Protein AF-A0A0S3TF43-F1 (afdb_monomer_lite)

Sequence (89 aa):
MDDGSPCLLYILEEDEMVLVARGTEFRSATVCHGMQLLEDEVKVSVDEMIMPDASVPLSTEEIFTVEQAYKSFITWPKFLVKPVSDPSV

pLDDT: mean 91.49, std 11.54, range [42.06, 98.06]

Secondary structure (DSSP, 8-state):
---EEEEEEEEEETTEEEEEEEEEEETT--EETTEEPPTTEEEEEEEEES-TTSBPSS--SS--BHHHHBTSEEEEEGGGEEE------

Structure (mmCIF, N/CA/C/O backbone):
data_AF-A0A0S3TF43-F1
#
_entry.id   AF-A0A0S3TF43-F1
#
loop_
_atom_site.group_PDB
_atom_site.id
_atom_site.type_symbol
_atom_site.label_atom_id
_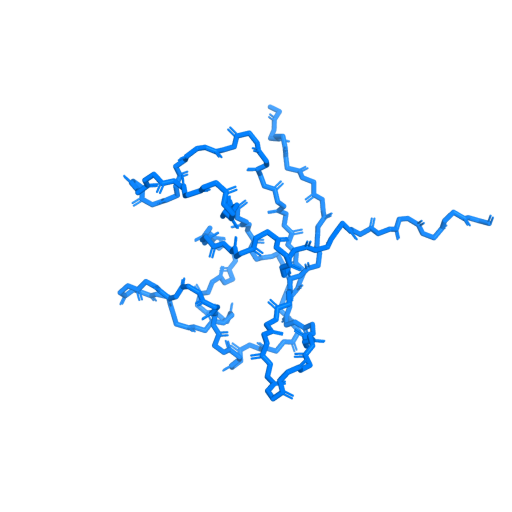atom_site.label_alt_id
_atom_site.label_comp_id
_atom_site.label_asym_id
_atom_site.label_entity_id
_atom_site.label_seq_id
_atom_site.pdbx_PDB_ins_code
_atom_site.Cartn_x
_atom_site.Cartn_y
_atom_site.Cartn_z
_atom_site.occupancy
_atom_site.B_iso_or_equiv
_atom_site.auth_seq_id
_atom_site.auth_comp_id
_atom_site.auth_asym_id
_atom_site.auth_atom_id
_atom_site.pdbx_PDB_model_num
ATOM 1 N N . MET A 1 1 ? 9.413 1.385 -19.216 1.00 49.62 1 MET A N 1
ATOM 2 C CA . MET A 1 1 ? 9.230 0.088 -18.547 1.00 49.62 1 MET A CA 1
ATOM 3 C C . MET A 1 1 ? 9.089 0.442 -17.092 1.00 49.62 1 MET A C 1
ATOM 5 O O . MET A 1 1 ? 10.084 0.794 -16.477 1.00 49.62 1 MET A O 1
ATOM 9 N N . ASP A 1 2 ? 7.856 0.550 -16.614 1.00 57.50 2 ASP A N 1
ATOM 10 C CA . ASP A 1 2 ? 7.617 0.733 -15.189 1.00 57.50 2 ASP A CA 1
ATOM 11 C C . ASP A 1 2 ? 8.063 -0.556 -14.497 1.00 57.50 2 ASP A C 1
ATOM 13 O O . ASP A 1 2 ? 7.524 -1.622 -14.779 1.00 57.50 2 ASP A O 1
ATOM 17 N N . ASP A 1 3 ? 9.094 -0.464 -13.657 1.00 79.50 3 ASP A N 1
ATOM 18 C CA . ASP A 1 3 ? 9.693 -1.574 -12.890 1.00 79.50 3 ASP A CA 1
ATOM 19 C C . ASP A 1 3 ? 8.795 -1.996 -11.705 1.00 79.50 3 ASP A C 1
ATOM 21 O O . ASP A 1 3 ? 9.249 -2.353 -10.620 1.00 79.50 3 ASP A O 1
ATOM 25 N N . GLY A 1 4 ? 7.483 -1.851 -11.887 1.00 90.00 4 GLY A N 1
ATOM 26 C CA . GLY A 1 4 ? 6.472 -2.105 -10.882 1.00 90.00 4 GLY A CA 1
ATOM 27 C C . GLY A 1 4 ? 6.115 -3.586 -10.825 1.00 90.00 4 GLY A C 1
ATOM 28 O O . GLY A 1 4 ? 5.859 -4.200 -11.860 1.00 90.00 4 GLY A O 1
ATOM 29 N N . SER A 1 5 ? 6.073 -4.162 -9.625 1.00 93.81 5 SER A N 1
ATOM 30 C CA . SER A 1 5 ? 5.612 -5.541 -9.409 1.00 93.81 5 SER A CA 1
ATOM 31 C C . SER A 1 5 ? 4.282 -5.556 -8.653 1.00 93.81 5 SER A C 1
ATOM 33 O O . SER A 1 5 ? 4.154 -4.814 -7.680 1.00 93.81 5 SER A O 1
ATOM 35 N N . PRO A 1 6 ? 3.296 -6.386 -9.040 1.00 95.81 6 PRO A N 1
ATOM 36 C CA . 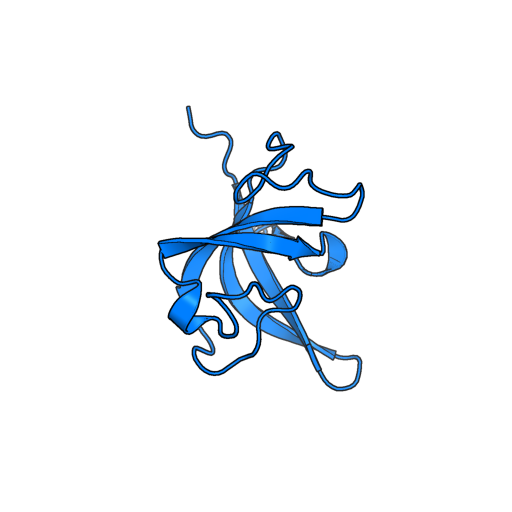PRO A 1 6 ? 2.055 -6.515 -8.285 1.00 95.81 6 PRO A CA 1
ATOM 37 C C . PRO A 1 6 ? 2.310 -6.943 -6.837 1.00 95.81 6 PRO A C 1
ATOM 39 O O . PRO A 1 6 ? 3.051 -7.894 -6.567 1.00 95.81 6 PRO A O 1
ATOM 42 N N . CYS A 1 7 ? 1.652 -6.270 -5.901 1.00 96.62 7 CYS A N 1
ATOM 43 C CA . CYS A 1 7 ? 1.788 -6.519 -4.476 1.00 96.62 7 CYS A CA 1
ATOM 44 C C . CYS A 1 7 ? 0.454 -6.419 -3.728 1.00 96.62 7 CYS A C 1
ATOM 46 O O . CYS A 1 7 ? -0.538 -5.850 -4.187 1.00 96.62 7 CYS A O 1
ATOM 48 N N . LEU A 1 8 ? 0.459 -6.972 -2.524 1.00 97.81 8 LEU A N 1
ATOM 49 C CA . LEU A 1 8 ? -0.581 -6.869 -1.517 1.00 97.81 8 LEU A CA 1
ATOM 50 C C . LEU A 1 8 ? -0.114 -5.893 -0.433 1.00 97.81 8 LEU A C 1
ATOM 52 O O . LEU A 1 8 ? 1.023 -5.992 0.039 1.00 97.81 8 LEU A O 1
ATOM 56 N N . LEU A 1 9 ? -0.987 -4.962 -0.053 1.00 98.06 9 LEU A N 1
ATOM 57 C CA . LEU A 1 9 ? -0.705 -3.895 0.904 1.00 98.06 9 LEU A CA 1
ATOM 58 C C . LEU A 1 9 ? -1.440 -4.163 2.215 1.00 98.06 9 LEU A C 1
ATOM 60 O O . LEU A 1 9 ? -2.670 -4.260 2.240 1.00 98.06 9 LEU A O 1
ATOM 64 N N . TYR A 1 10 ? -0.678 -4.269 3.299 1.00 98.06 10 TYR A N 1
ATOM 65 C CA . TYR A 1 10 ? -1.186 -4.559 4.635 1.00 98.06 10 TYR A CA 1
ATOM 66 C C . TYR A 1 10 ? -1.030 -3.365 5.577 1.00 98.06 10 TYR A C 1
ATOM 68 O O . TYR A 1 10 ? -0.165 -2.516 5.377 1.00 98.06 10 TYR A O 1
ATOM 76 N N . ILE A 1 11 ? -1.814 -3.340 6.648 1.00 97.31 11 ILE A N 1
ATOM 77 C CA . ILE A 1 11 ? -1.580 -2.495 7.828 1.00 97.31 11 ILE A CA 1
ATOM 78 C C . ILE A 1 11 ? -1.389 -3.374 9.062 1.00 97.31 11 ILE A C 1
ATOM 80 O O . ILE A 1 11 ? -1.703 -4.563 9.019 1.00 97.31 11 ILE A O 1
ATOM 84 N N . LEU A 1 12 ? -0.861 -2.796 10.142 1.00 95.25 12 LEU A N 1
ATOM 85 C CA . LEU A 1 12 ? -0.883 -3.425 11.461 1.00 95.25 12 LEU A CA 1
ATOM 86 C C . LEU A 1 12 ? -2.075 -2.891 12.253 1.00 95.25 12 LEU A C 1
ATOM 88 O O . LEU A 1 12 ? -2.113 -1.699 12.555 1.00 95.25 12 LEU A O 1
ATOM 92 N N . GLU A 1 13 ? -2.990 -3.776 12.631 1.00 91.19 13 GLU A N 1
ATOM 93 C CA . GLU A 1 13 ? -4.028 -3.510 13.629 1.00 91.19 13 GLU A CA 1
ATOM 94 C C . GLU A 1 13 ? -3.900 -4.539 14.746 1.00 91.19 13 GLU A C 1
ATOM 96 O O . GLU A 1 13 ? -3.885 -5.730 14.468 1.00 91.19 13 GLU A O 1
ATOM 101 N N . GLU A 1 14 ? -3.766 -4.090 15.999 1.00 89.19 14 GLU A N 1
ATOM 102 C CA . GLU A 1 14 ? -3.682 -4.974 17.180 1.00 89.19 14 GLU A CA 1
ATOM 103 C C . GLU A 1 14 ? -2.687 -6.149 17.017 1.00 89.19 14 GLU A C 1
ATOM 105 O O . GLU A 1 14 ? -2.976 -7.282 17.388 1.00 89.19 14 GLU A O 1
ATOM 110 N N . ASP A 1 15 ? -1.508 -5.867 16.443 1.00 87.75 15 ASP A N 1
ATOM 111 C CA . ASP A 1 15 ? -0.440 -6.832 16.115 1.00 87.75 15 ASP A CA 1
ATOM 112 C C . ASP A 1 15 ? -0.752 -7.833 14.979 1.00 87.75 15 ASP A C 1
ATOM 114 O O . ASP A 1 15 ? 0.089 -8.671 14.639 1.00 87.75 15 ASP A O 1
ATOM 118 N N . GLU A 1 16 ? -1.896 -7.711 14.307 1.00 93.56 16 GLU A N 1
ATOM 119 C CA . GLU A 1 16 ? -2.252 -8.505 13.131 1.00 93.56 16 GLU A CA 1
ATOM 120 C C . GLU A 1 16 ? -2.038 -7.731 11.820 1.00 93.56 16 GLU A C 1
ATOM 122 O O . GLU A 1 16 ? -2.297 -6.532 11.707 1.00 93.56 16 GLU A O 1
ATOM 127 N N . MET A 1 17 ? -1.551 -8.434 10.788 1.00 95.12 17 MET A N 1
ATOM 128 C CA . MET A 1 17 ? -1.445 -7.879 9.437 1.00 95.12 17 MET A CA 1
ATOM 129 C C . MET A 1 17 ? -2.785 -7.986 8.718 1.00 95.12 17 MET A C 1
ATOM 131 O O . MET A 1 17 ? -3.210 -9.084 8.353 1.00 95.12 17 MET A O 1
ATOM 135 N N . VAL A 1 18 ? -3.399 -6.845 8.424 1.00 97.12 18 VAL A N 1
ATOM 136 C CA . VAL A 1 18 ? -4.703 -6.783 7.757 1.00 97.12 18 VAL A CA 1
ATOM 137 C C . VAL A 1 18 ? -4.536 -6.293 6.320 1.00 97.12 18 VAL A C 1
ATOM 139 O O . VAL A 1 18 ? -3.932 -5.252 6.078 1.00 97.12 18 VAL A O 1
ATOM 142 N N . LEU A 1 19 ? -5.040 -7.059 5.347 1.00 97.56 19 LEU A N 1
ATOM 143 C CA . LEU A 1 19 ? -4.960 -6.721 3.922 1.00 97.56 19 LEU A CA 1
ATOM 144 C C . LEU A 1 19 ? -5.944 -5.592 3.585 1.00 97.56 19 LEU A C 1
ATOM 146 O O . LEU A 1 19 ? -7.153 -5.809 3.620 1.00 97.56 19 LEU A O 1
ATOM 150 N N . VAL A 1 20 ? -5.437 -4.422 3.192 1.00 98.00 20 VAL A N 1
ATOM 151 C CA . VAL A 1 20 ? -6.265 -3.228 2.928 1.00 98.00 20 VAL A CA 1
ATOM 152 C C . VAL A 1 20 ? -6.395 -2.871 1.452 1.00 98.00 20 VAL A C 1
ATOM 154 O O . VAL A 1 20 ? -7.376 -2.236 1.056 1.00 98.00 20 VAL A O 1
ATOM 157 N N . ALA A 1 21 ? -5.435 -3.282 0.625 1.00 97.94 21 ALA A N 1
ATOM 158 C CA . ALA A 1 21 ? -5.417 -2.953 -0.794 1.00 97.94 21 ALA A CA 1
ATOM 159 C C . ALA A 1 21 ? -4.528 -3.898 -1.608 1.00 97.94 21 ALA A C 1
ATOM 161 O O . ALA A 1 21 ? -3.662 -4.600 -1.077 1.00 97.94 21 ALA A O 1
ATOM 162 N N . ARG A 1 22 ? -4.714 -3.864 -2.927 1.00 97.56 22 ARG A N 1
ATOM 163 C CA . ARG A 1 22 ? -3.742 -4.372 -3.897 1.00 97.56 22 ARG A CA 1
ATOM 164 C C . ARG A 1 22 ? -3.108 -3.207 -4.629 1.00 97.56 22 ARG A C 1
ATOM 166 O O . ARG A 1 22 ? -3.740 -2.171 -4.843 1.00 97.56 22 ARG A O 1
ATOM 173 N N . GLY A 1 23 ? -1.858 -3.389 -5.007 1.00 96.69 23 GLY A N 1
ATOM 174 C CA . GLY A 1 23 ? -1.067 -2.318 -5.569 1.00 96.69 23 GLY A CA 1
ATOM 175 C C . GLY A 1 23 ? 0.076 -2.812 -6.422 1.00 96.69 23 GLY A C 1
ATOM 176 O O . GLY A 1 23 ? 0.207 -4.007 -6.700 1.00 96.69 23 GLY A O 1
ATOM 177 N N . THR A 1 24 ? 0.934 -1.867 -6.767 1.00 96.56 24 THR A N 1
ATOM 178 C CA . THR A 1 24 ? 2.185 -2.121 -7.463 1.00 96.56 24 THR A CA 1
ATOM 179 C C . THR A 1 24 ? 3.323 -1.540 -6.635 1.00 96.56 24 THR A C 1
ATOM 181 O O . THR A 1 24 ? 3.304 -0.358 -6.293 1.00 96.56 24 THR A O 1
ATOM 184 N N . GLU A 1 25 ? 4.321 -2.355 -6.296 1.00 95.50 25 GLU A N 1
ATOM 185 C CA . GLU A 1 25 ? 5.535 -1.912 -5.608 1.00 95.50 25 GLU A CA 1
ATOM 186 C C . GLU A 1 25 ? 6.608 -1.484 -6.613 1.00 95.50 25 GLU A C 1
ATOM 188 O O . GLU A 1 25 ? 6.853 -2.166 -7.606 1.00 95.50 25 GLU A O 1
ATOM 193 N N . PHE A 1 26 ? 7.292 -0.376 -6.332 1.00 94.62 26 PHE A N 1
ATOM 194 C CA . PHE A 1 26 ? 8.355 0.178 -7.172 1.00 94.62 26 PHE A CA 1
ATOM 195 C C . PHE A 1 26 ? 9.686 0.108 -6.423 1.00 94.62 26 PHE A C 1
ATOM 197 O O . PHE A 1 26 ? 10.128 1.081 -5.811 1.00 94.62 26 PHE A O 1
ATOM 204 N N . ARG A 1 27 ? 10.339 -1.058 -6.455 1.00 88.00 27 ARG A N 1
ATOM 205 C CA . ARG A 1 27 ? 11.533 -1.340 -5.633 1.00 88.00 27 ARG A CA 1
ATOM 206 C C . ARG A 1 27 ? 12.756 -0.501 -5.991 1.00 88.00 27 ARG A C 1
ATOM 208 O O . ARG A 1 27 ? 13.574 -0.229 -5.118 1.00 88.00 27 ARG A O 1
ATOM 215 N N . SER A 1 28 ? 12.889 -0.092 -7.252 1.00 90.50 28 SER A N 1
ATOM 216 C CA . SER A 1 28 ? 13.974 0.794 -7.691 1.00 90.50 28 SER A CA 1
ATOM 217 C C . SER A 1 28 ? 13.710 2.276 -7.423 1.00 90.50 28 SER A C 1
ATOM 219 O O . SER A 1 28 ? 14.604 3.095 -7.642 1.00 90.50 28 SER A O 1
ATOM 221 N N . ALA A 1 29 ? 12.510 2.655 -6.973 1.00 91.31 29 ALA A N 1
ATOM 222 C CA . ALA A 1 29 ? 12.241 4.037 -6.609 1.00 91.31 29 ALA A CA 1
ATOM 223 C C . ALA A 1 29 ? 12.992 4.400 -5.322 1.00 91.31 29 ALA A C 1
ATOM 225 O O . ALA A 1 29 ? 12.995 3.641 -4.359 1.00 91.31 29 ALA A O 1
ATOM 226 N N . THR A 1 30 ? 13.595 5.587 -5.300 1.00 92.44 30 THR A N 1
ATOM 227 C CA . THR A 1 30 ? 14.290 6.144 -4.124 1.00 92.44 30 THR A CA 1
ATOM 228 C C . THR A 1 30 ? 13.577 7.362 -3.538 1.00 92.44 30 THR A C 1
ATOM 230 O O . THR A 1 30 ? 13.949 7.846 -2.473 1.00 92.44 30 THR A O 1
ATOM 233 N N . VAL A 1 31 ? 12.555 7.870 -4.233 1.00 91.69 31 VAL A N 1
ATOM 234 C CA . VAL A 1 31 ? 11.813 9.080 -3.874 1.00 91.69 31 VAL A CA 1
ATOM 235 C C . VAL A 1 31 ? 10.316 8.844 -4.062 1.00 91.69 31 VAL A C 1
ATOM 237 O O . VAL A 1 31 ? 9.887 8.332 -5.102 1.00 91.69 31 VAL A O 1
ATOM 240 N N . CYS A 1 32 ? 9.514 9.278 -3.092 1.00 91.94 32 CYS A N 1
ATOM 241 C CA . CYS A 1 32 ? 8.058 9.358 -3.188 1.00 91.94 32 CYS A CA 1
ATOM 242 C C . CYS A 1 32 ? 7.603 10.756 -2.751 1.00 91.94 32 CYS A C 1
ATOM 244 O O . CYS A 1 32 ? 8.022 11.238 -1.705 1.00 91.94 32 CYS A O 1
ATOM 246 N N . HIS A 1 33 ? 6.807 11.442 -3.580 1.00 88.06 33 HIS A N 1
ATOM 247 C CA . HIS A 1 33 ? 6.362 12.829 -3.334 1.00 88.06 33 HIS A CA 1
ATOM 248 C C . HIS A 1 33 ? 7.489 13.819 -2.987 1.00 88.06 33 HIS A C 1
ATOM 250 O O . HIS A 1 33 ? 7.337 14.688 -2.138 1.00 88.06 33 HIS A O 1
ATOM 256 N N . GLY A 1 34 ? 8.654 13.681 -3.629 1.00 87.56 34 GLY A N 1
ATOM 257 C CA . GLY A 1 34 ? 9.815 14.551 -3.388 1.00 87.56 34 GLY A CA 1
ATOM 258 C C . GLY A 1 34 ? 10.609 14.234 -2.113 1.00 87.56 34 GLY A C 1
ATOM 259 O O . GLY A 1 34 ? 11.672 14.817 -1.911 1.00 87.56 34 GLY A O 1
ATOM 260 N N . MET A 1 35 ? 10.148 13.280 -1.302 1.00 89.06 35 MET A N 1
ATOM 261 C CA . MET A 1 35 ? 10.820 12.813 -0.090 1.00 89.06 35 MET A CA 1
ATOM 262 C C . MET A 1 35 ? 11.652 11.562 -0.388 1.00 89.06 35 MET A C 1
ATOM 264 O O . MET A 1 35 ? 11.198 10.671 -1.109 1.00 89.06 35 MET A O 1
ATOM 268 N N . GLN A 1 36 ? 12.872 11.491 0.152 1.00 94.75 36 GLN A N 1
ATOM 269 C CA . GLN A 1 36 ? 13.697 10.281 0.061 1.00 94.75 36 GLN A CA 1
ATOM 270 C C . GLN A 1 36 ? 13.073 9.156 0.886 1.00 94.75 36 GLN A C 1
ATOM 272 O O . GLN A 1 36 ? 12.682 9.379 2.029 1.00 94.75 36 GLN A O 1
ATOM 277 N N . LEU A 1 37 ? 13.012 7.963 0.298 1.00 95.19 37 LEU A N 1
ATOM 278 C CA . LEU A 1 37 ? 12.575 6.753 0.984 1.00 95.19 37 LEU A CA 1
ATOM 279 C C . LEU A 1 37 ? 13.657 6.271 1.949 1.00 95.19 37 LEU A C 1
ATOM 281 O O . LEU A 1 37 ? 14.846 6.267 1.608 1.00 95.19 37 LEU A O 1
ATOM 285 N N . LEU A 1 38 ? 13.238 5.828 3.129 1.00 95.50 38 LEU A N 1
ATOM 286 C CA . LEU A 1 38 ? 14.116 5.134 4.068 1.00 95.50 38 LEU A CA 1
ATOM 287 C C . LEU A 1 38 ? 14.416 3.699 3.600 1.00 95.50 38 LEU A C 1
ATOM 289 O O . LEU A 1 38 ? 13.773 3.161 2.699 1.00 95.50 38 LEU A O 1
ATOM 293 N N . GLU A 1 39 ? 15.398 3.052 4.235 1.00 94.31 39 GLU A N 1
ATOM 294 C CA . GLU A 1 39 ? 15.803 1.679 3.895 1.00 94.31 39 GLU A CA 1
ATOM 295 C C . GLU A 1 39 ? 14.641 0.678 4.003 1.00 94.31 39 GLU A C 1
ATOM 297 O O . GLU A 1 39 ? 14.530 -0.215 3.164 1.00 94.31 39 GLU A O 1
ATOM 302 N N . ASP A 1 40 ? 13.738 0.859 4.966 1.00 95.75 40 ASP A N 1
ATOM 303 C CA . ASP A 1 40 ? 12.584 -0.016 5.210 1.00 95.75 40 ASP A CA 1
ATOM 304 C C . ASP A 1 40 ? 11.297 0.444 4.512 1.00 95.75 40 A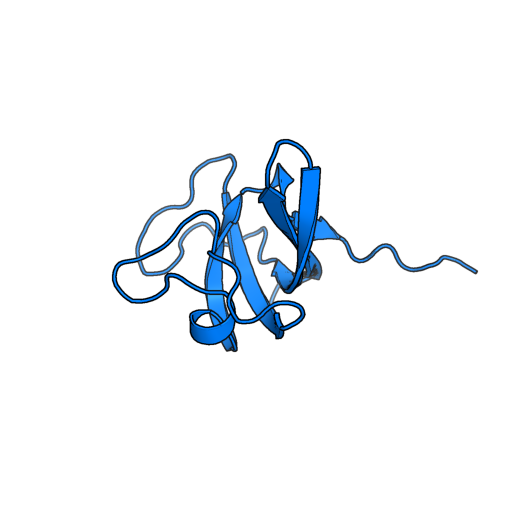SP A C 1
ATOM 306 O O . ASP A 1 40 ? 10.217 -0.097 4.760 1.00 95.75 40 ASP A O 1
ATOM 310 N N . GLU A 1 41 ? 11.391 1.417 3.609 1.00 96.12 41 GLU A N 1
ATOM 311 C CA . GLU A 1 41 ? 10.256 2.009 2.909 1.00 96.12 41 GLU A CA 1
ATOM 312 C C . GLU A 1 41 ? 10.298 1.717 1.412 1.00 96.12 41 GLU A C 1
ATOM 314 O O . GLU A 1 41 ? 11.355 1.606 0.787 1.00 96.12 41 GLU A O 1
ATOM 319 N N . VAL A 1 42 ? 9.124 1.592 0.808 1.00 96.00 42 VAL A N 1
ATOM 320 C CA . VAL A 1 42 ? 8.986 1.404 -0.633 1.00 96.00 42 VAL A CA 1
ATOM 321 C C . VAL A 1 42 ? 7.864 2.281 -1.162 1.00 96.00 42 VAL A C 1
ATOM 323 O O . VAL A 1 42 ? 6.846 2.488 -0.505 1.00 96.00 42 VAL A O 1
ATOM 326 N N . LYS A 1 43 ? 8.053 2.810 -2.368 1.00 96.56 43 LYS A N 1
ATOM 327 C CA . LYS A 1 43 ? 6.986 3.487 -3.097 1.00 96.56 43 LYS A CA 1
ATOM 328 C C . LYS A 1 43 ? 6.025 2.443 -3.650 1.00 96.56 43 LYS A C 1
ATOM 330 O O . LYS A 1 43 ? 6.452 1.527 -4.355 1.00 96.56 43 LYS A O 1
ATOM 335 N N . VAL A 1 44 ? 4.739 2.626 -3.393 1.00 96.88 44 VAL A N 1
ATOM 336 C CA . VAL A 1 44 ? 3.670 1.792 -3.947 1.00 96.88 44 VAL A CA 1
ATOM 337 C C . VAL 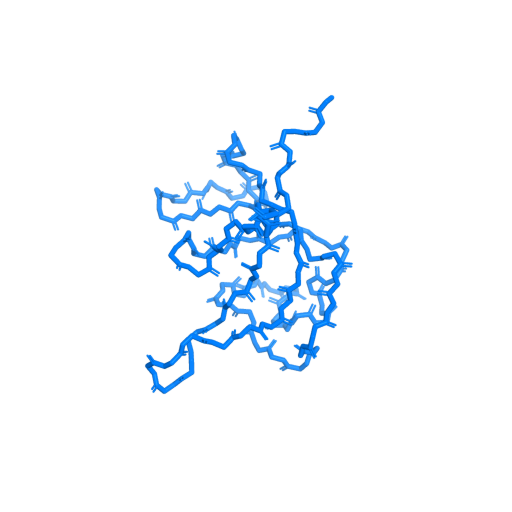A 1 44 ? 2.624 2.656 -4.640 1.00 96.88 44 VAL A C 1
ATOM 339 O O . VAL A 1 44 ? 2.480 3.835 -4.310 1.00 96.88 44 VAL A O 1
ATOM 342 N N . SER A 1 45 ? 1.897 2.085 -5.596 1.00 96.81 45 SER A N 1
ATOM 343 C CA . SER A 1 45 ? 0.585 2.592 -6.013 1.00 96.81 45 SER A CA 1
ATOM 344 C C . SER A 1 45 ? -0.520 1.744 -5.400 1.00 96.81 45 SER A C 1
ATOM 346 O O . SER A 1 45 ? -0.342 0.544 -5.194 1.00 96.81 45 SER A O 1
ATOM 348 N N . VAL A 1 46 ? -1.667 2.361 -5.122 1.00 96.94 46 VAL A N 1
ATOM 349 C CA . VAL A 1 46 ? -2.885 1.641 -4.736 1.00 96.94 46 VAL A CA 1
ATOM 350 C C . VAL A 1 46 ? -3.752 1.466 -5.979 1.00 96.94 46 VAL A C 1
ATOM 352 O O . VAL A 1 46 ? -4.310 2.437 -6.493 1.00 96.94 46 VAL A O 1
ATOM 355 N N . ASP A 1 47 ? -3.872 0.229 -6.454 1.00 96.56 47 ASP A N 1
ATOM 356 C CA . ASP A 1 47 ? -4.529 -0.097 -7.727 1.00 96.56 47 ASP A CA 1
ATOM 357 C C . ASP A 1 47 ? -5.956 -0.632 -7.524 1.00 96.56 47 ASP A C 1
ATOM 359 O O . ASP A 1 47 ? -6.827 -0.425 -8.372 1.00 96.56 47 ASP A O 1
ATOM 363 N N . GLU A 1 48 ? -6.213 -1.282 -6.384 1.00 96.75 48 GLU A N 1
ATOM 364 C CA . GLU A 1 48 ? -7.521 -1.788 -5.953 1.00 96.75 48 GLU A CA 1
ATOM 365 C C . GLU A 1 48 ? -7.669 -1.616 -4.434 1.00 96.75 48 GLU A C 1
ATOM 367 O O . GLU A 1 48 ? -6.771 -1.966 -3.667 1.00 96.75 48 GLU A O 1
ATOM 372 N N . MET A 1 49 ? -8.813 -1.094 -3.992 1.00 96.25 49 MET A N 1
ATOM 373 C CA . MET A 1 49 ? -9.120 -0.891 -2.574 1.00 96.25 49 MET A CA 1
ATOM 374 C C . MET A 1 49 ? -9.925 -2.071 -2.033 1.00 96.25 49 MET A C 1
ATOM 376 O O . MET A 1 49 ? -10.930 -2.450 -2.633 1.00 96.25 49 MET A O 1
ATOM 380 N N . ILE A 1 50 ? -9.520 -2.611 -0.885 1.00 97.19 50 ILE A N 1
ATOM 381 C CA . ILE A 1 50 ? -10.269 -3.651 -0.161 1.00 97.19 50 ILE A CA 1
ATOM 382 C C . ILE A 1 50 ? -10.962 -3.030 1.055 1.00 97.19 50 ILE A C 1
ATOM 384 O O . ILE A 1 50 ? -12.142 -3.287 1.285 1.00 97.19 50 ILE A O 1
ATOM 388 N N . MET A 1 51 ? -10.256 -2.164 1.789 1.00 97.38 51 MET A N 1
ATOM 389 C CA . MET A 1 51 ? -10.794 -1.389 2.911 1.00 97.38 51 MET A CA 1
ATOM 390 C C . MET A 1 51 ? -10.513 0.106 2.699 1.00 97.38 51 MET A C 1
ATOM 392 O O . MET A 1 51 ? -9.434 0.568 3.060 1.00 97.38 51 MET A O 1
ATOM 396 N N . PRO A 1 52 ? -11.441 0.867 2.090 1.00 96.50 52 PRO A N 1
ATOM 397 C CA . PRO A 1 52 ? -11.209 2.267 1.718 1.00 96.50 52 PRO A CA 1
ATOM 398 C C . PRO A 1 52 ? -10.991 3.188 2.927 1.00 96.50 52 PRO A C 1
ATOM 400 O O . PRO A 1 52 ? -10.148 4.083 2.867 1.00 96.50 52 PRO A O 1
ATOM 403 N N . ASP A 1 53 ? -11.697 2.930 4.030 1.00 97.00 53 ASP A N 1
ATOM 404 C CA . ASP A 1 53 ? -11.637 3.731 5.259 1.00 97.00 53 ASP A CA 1
ATOM 405 C C . ASP A 1 53 ? -10.416 3.412 6.139 1.00 97.00 53 ASP A C 1
ATOM 407 O O . ASP A 1 53 ? -10.187 4.083 7.145 1.00 97.00 53 ASP A O 1
ATOM 411 N N . ALA A 1 54 ? -9.627 2.390 5.786 1.00 96.62 54 ALA A N 1
ATOM 412 C CA . ALA A 1 54 ? -8.442 2.024 6.547 1.00 96.62 54 ALA A CA 1
ATOM 413 C C . ALA A 1 54 ? -7.370 3.118 6.447 1.00 96.62 54 ALA A C 1
ATOM 415 O O . ALA A 1 54 ? -7.093 3.642 5.363 1.00 96.62 54 ALA A O 1
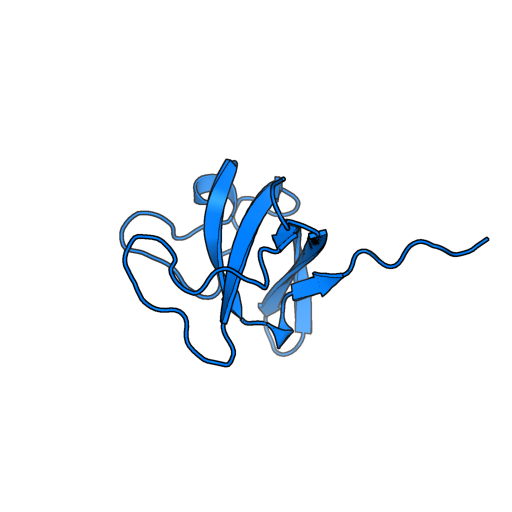ATOM 416 N N . SER A 1 55 ? -6.738 3.433 7.578 1.00 96.38 55 SER A N 1
ATOM 417 C CA . SER A 1 55 ? -5.629 4.384 7.627 1.00 96.38 55 SER A CA 1
ATOM 418 C C . SER A 1 55 ? -4.391 3.808 6.949 1.00 96.38 55 SER A C 1
ATOM 420 O O . SER A 1 55 ? -4.017 2.660 7.185 1.00 96.38 55 SER A O 1
ATOM 422 N N . VAL A 1 56 ? -3.712 4.614 6.140 1.00 96.25 56 VAL A N 1
ATOM 423 C CA . VAL A 1 56 ? -2.406 4.235 5.584 1.00 96.25 56 VAL A CA 1
ATOM 424 C C . VAL A 1 56 ? -1.336 4.285 6.685 1.00 96.25 56 VAL A C 1
ATOM 426 O O . VAL A 1 56 ? -1.412 5.132 7.577 1.00 96.25 56 VAL A O 1
ATOM 429 N N . PRO A 1 57 ? -0.313 3.415 6.649 1.00 95.25 57 PRO A N 1
ATOM 430 C CA . PRO A 1 57 ? 0.680 3.327 7.721 1.00 95.25 57 PRO A CA 1
ATOM 431 C C . PRO A 1 57 ? 1.595 4.556 7.792 1.00 95.25 57 PRO A C 1
ATOM 433 O O . PRO A 1 57 ? 2.104 4.884 8.859 1.00 95.25 57 PRO A O 1
ATOM 436 N N . LEU A 1 58 ? 1.811 5.228 6.658 1.00 93.69 58 LEU A N 1
ATOM 437 C CA . LEU A 1 58 ? 2.629 6.433 6.538 1.00 93.69 58 LEU A CA 1
ATOM 438 C C . LEU A 1 58 ? 1.812 7.513 5.823 1.00 93.69 58 LEU A C 1
ATOM 440 O O . LEU A 1 58 ? 1.906 7.683 4.608 1.00 93.69 58 LEU A O 1
ATOM 444 N N . SER A 1 59 ? 0.960 8.203 6.582 1.00 92.38 59 SER A N 1
ATOM 445 C CA . SER A 1 59 ? 0.115 9.278 6.058 1.00 92.38 59 SER A CA 1
ATOM 446 C C . SER A 1 59 ? 0.931 10.497 5.634 1.00 92.38 59 SER A C 1
ATOM 448 O O . SER A 1 59 ? 1.946 10.826 6.252 1.00 92.38 59 SER A O 1
ATOM 450 N N . THR A 1 60 ? 0.443 11.214 4.629 1.00 90.19 60 THR A N 1
ATOM 451 C CA . THR A 1 60 ? 0.941 12.539 4.240 1.00 90.19 60 THR A CA 1
ATOM 452 C C . THR A 1 60 ? -0.057 13.620 4.661 1.00 90.19 60 THR A C 1
ATOM 454 O O . THR A 1 60 ? -1.101 13.320 5.233 1.00 90.19 60 THR A O 1
ATOM 457 N N . GLU A 1 61 ? 0.233 14.889 4.367 1.00 89.19 61 GLU A N 1
ATOM 458 C CA . GLU A 1 61 ? -0.716 15.989 4.606 1.00 89.19 61 GLU A CA 1
ATOM 459 C C . GLU A 1 61 ? -2.003 15.868 3.766 1.00 89.19 61 GLU A C 1
ATOM 461 O O . GLU A 1 61 ? -3.026 16.449 4.122 1.00 89.19 61 GLU A O 1
ATOM 466 N N . GLU A 1 62 ? -1.960 15.108 2.666 1.00 90.06 62 GLU A N 1
ATOM 467 C CA . GLU A 1 62 ? -3.075 14.944 1.724 1.00 90.06 62 GLU A CA 1
ATOM 468 C C . GLU A 1 62 ? -3.692 13.536 1.751 1.00 90.06 62 GLU A C 1
ATOM 470 O O . GLU A 1 62 ? -4.839 13.366 1.337 1.00 90.06 62 GLU A O 1
ATOM 475 N N . ILE A 1 63 ? -2.954 12.524 2.225 1.00 94.25 63 ILE A N 1
ATOM 476 C CA . ILE A 1 63 ? -3.358 11.114 2.161 1.00 94.25 63 ILE A CA 1
ATOM 477 C C . ILE A 1 63 ? -3.299 10.485 3.553 1.00 94.25 63 ILE A C 1
ATOM 479 O O . ILE A 1 63 ? -2.221 10.249 4.096 1.00 94.25 63 ILE A O 1
ATOM 483 N N . PHE A 1 64 ? -4.469 10.152 4.090 1.00 96.44 64 PHE A N 1
ATOM 484 C CA . PHE A 1 64 ? -4.657 9.509 5.391 1.00 96.44 64 PHE A CA 1
ATOM 485 C C . PHE A 1 64 ? -5.287 8.122 5.264 1.00 96.44 64 PHE A C 1
ATOM 487 O O . PHE A 1 64 ? -4.999 7.251 6.080 1.00 96.44 64 PHE A O 1
ATOM 494 N N . THR A 1 65 ? -6.117 7.902 4.242 1.00 97.69 65 THR A N 1
ATOM 495 C CA . THR A 1 65 ? -6.842 6.643 4.028 1.00 97.69 65 THR A CA 1
ATOM 496 C C . THR A 1 65 ? -6.466 5.963 2.716 1.00 97.69 65 THR A C 1
ATOM 498 O O . THR A 1 65 ? -5.906 6.575 1.800 1.00 97.69 65 THR A O 1
ATOM 501 N N . VAL A 1 66 ? -6.795 4.676 2.609 1.00 97.31 66 VAL A N 1
ATOM 502 C CA . VAL A 1 66 ? -6.620 3.893 1.376 1.00 97.31 66 VAL A CA 1
ATOM 503 C C . VAL A 1 66 ? -7.434 4.478 0.221 1.00 97.31 66 VAL A C 1
ATOM 505 O O . VAL A 1 66 ? -6.950 4.482 -0.911 1.00 97.31 66 VAL A O 1
ATOM 508 N N . GLU A 1 67 ? -8.620 5.029 0.494 1.00 97.44 67 GLU A N 1
ATOM 509 C CA . GLU A 1 67 ? -9.420 5.738 -0.511 1.00 97.44 67 GLU A CA 1
ATOM 510 C C . GLU A 1 67 ? -8.677 6.929 -1.115 1.00 97.44 67 GLU A C 1
ATOM 512 O O . GLU A 1 67 ? -8.624 7.082 -2.335 1.00 97.44 67 GLU A O 1
ATOM 517 N N . GLN A 1 68 ? -8.040 7.741 -0.276 1.00 96.38 68 GLN A N 1
ATOM 518 C CA . GLN A 1 68 ? -7.264 8.895 -0.730 1.00 96.38 68 GLN A CA 1
ATOM 519 C C . GLN A 1 68 ? -5.986 8.480 -1.470 1.00 96.38 68 GLN A C 1
ATOM 521 O O . GLN A 1 68 ? -5.518 9.195 -2.356 1.00 96.38 68 GLN A O 1
ATOM 526 N N . ALA A 1 69 ? -5.424 7.319 -1.128 1.00 95.69 69 ALA A N 1
ATOM 527 C CA . ALA A 1 69 ? -4.257 6.760 -1.800 1.00 95.69 69 ALA A CA 1
ATOM 528 C C . ALA A 1 69 ? -4.589 6.122 -3.164 1.00 95.69 69 ALA A C 1
ATOM 530 O O . ALA A 1 69 ? -3.676 5.877 -3.957 1.00 95.69 69 ALA A O 1
ATOM 531 N N . TYR A 1 70 ? -5.866 5.850 -3.456 1.00 96.31 70 TYR A N 1
ATOM 532 C CA . TYR A 1 70 ? -6.296 5.157 -4.669 1.00 96.31 70 TYR A CA 1
ATOM 533 C C . TYR A 1 70 ? -5.850 5.876 -5.946 1.00 96.31 70 TYR A C 1
ATOM 535 O O . TYR A 1 70 ? -6.106 7.065 -6.135 1.00 96.31 70 TYR A O 1
ATOM 543 N N . LYS A 1 71 ? -5.194 5.135 -6.850 1.00 92.69 71 LYS A N 1
ATOM 544 C CA . LYS A 1 71 ? -4.567 5.650 -8.084 1.00 92.69 71 LYS A CA 1
ATOM 545 C C . LYS A 1 71 ? -3.513 6.739 -7.861 1.00 92.69 71 LYS A C 1
ATOM 547 O O . LYS A 1 71 ? -3.131 7.425 -8.810 1.00 92.69 71 LYS A O 1
ATOM 552 N N . SER A 1 72 ? -3.027 6.883 -6.635 1.00 93.25 72 SER A N 1
ATOM 553 C CA . SER A 1 72 ? -1.894 7.728 -6.287 1.00 93.25 72 SER A CA 1
ATOM 554 C C . SER A 1 72 ? -0.694 6.864 -5.908 1.00 93.25 72 SER A C 1
ATOM 556 O O . SER A 1 72 ? -0.767 5.634 -5.862 1.00 93.25 72 SER A O 1
ATOM 558 N N . PHE A 1 73 ? 0.428 7.527 -5.646 1.00 94.06 73 PHE A N 1
ATOM 559 C CA . PHE A 1 73 ? 1.590 6.902 -5.035 1.00 94.06 73 PHE A CA 1
ATOM 560 C C . PHE A 1 73 ? 1.630 7.216 -3.550 1.00 94.06 73 PHE A C 1
ATOM 562 O O . PHE A 1 73 ? 1.232 8.299 -3.129 1.00 94.06 73 PHE A O 1
ATOM 569 N N . ILE A 1 74 ? 2.159 6.295 -2.760 1.00 96.00 74 ILE A N 1
ATOM 570 C CA . ILE A 1 74 ? 2.402 6.517 -1.341 1.00 96.00 74 ILE A CA 1
ATOM 571 C C . ILE A 1 74 ? 3.583 5.668 -0.878 1.00 96.00 74 ILE A C 1
ATOM 573 O O . ILE A 1 74 ? 3.933 4.661 -1.499 1.00 96.00 74 ILE A O 1
ATOM 577 N N . THR A 1 75 ? 4.226 6.100 0.199 1.00 96.88 75 THR A N 1
ATOM 578 C CA . THR A 1 75 ? 5.257 5.317 0.868 1.00 96.88 75 THR A CA 1
ATOM 579 C C . THR A 1 75 ? 4.607 4.256 1.751 1.00 96.88 75 THR A C 1
ATOM 581 O O . THR A 1 75 ? 3.690 4.555 2.511 1.00 96.88 75 THR A O 1
ATOM 584 N N . TRP A 1 76 ? 5.091 3.020 1.679 1.00 97.44 76 TRP A N 1
ATOM 585 C CA . TRP A 1 76 ? 4.628 1.916 2.516 1.00 97.44 76 TRP A CA 1
ATOM 586 C C . TRP A 1 76 ? 5.813 1.224 3.198 1.00 97.44 76 TRP A C 1
ATOM 588 O O . TRP A 1 76 ? 6.864 1.068 2.566 1.00 97.44 76 TRP A O 1
ATOM 598 N N . PRO A 1 77 ? 5.678 0.760 4.453 1.00 97.19 77 PRO A N 1
ATOM 599 C CA . PRO A 1 77 ? 6.706 -0.061 5.078 1.00 97.19 77 PRO A CA 1
ATOM 600 C C . PRO A 1 77 ? 6.869 -1.390 4.337 1.00 97.19 77 PRO A C 1
ATOM 602 O O . PRO A 1 77 ? 5.896 -2.121 4.140 1.00 97.19 77 PRO A O 1
ATOM 605 N N . LYS A 1 78 ? 8.101 -1.752 3.968 1.00 96.19 78 LYS A N 1
ATOM 606 C CA . LYS A 1 78 ? 8.410 -2.967 3.190 1.00 96.19 78 LYS A CA 1
ATOM 607 C C . LYS A 1 78 ? 7.872 -4.238 3.836 1.00 96.19 78 LYS A C 1
ATOM 609 O O . LYS A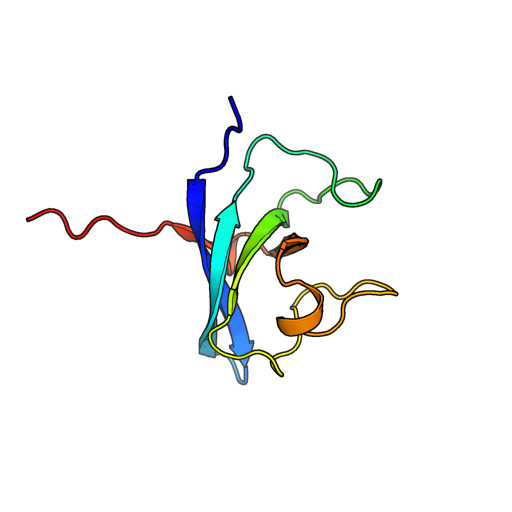 1 78 ? 7.405 -5.131 3.140 1.00 96.19 78 LYS A O 1
ATOM 614 N N . PHE A 1 79 ? 7.900 -4.327 5.166 1.00 95.88 79 PHE A N 1
ATOM 615 C CA . PHE A 1 79 ? 7.419 -5.515 5.874 1.00 95.88 79 PHE A CA 1
ATOM 616 C C . PHE A 1 79 ? 5.896 -5.731 5.733 1.00 95.88 79 PHE A C 1
ATOM 618 O O . PHE A 1 79 ? 5.439 -6.869 5.883 1.00 95.88 79 PHE A O 1
ATOM 625 N N . LEU A 1 80 ? 5.148 -4.674 5.387 1.00 97.25 80 LEU A N 1
ATOM 626 C CA . LEU A 1 80 ? 3.707 -4.662 5.107 1.00 97.25 80 LEU A CA 1
ATOM 627 C C . LEU A 1 80 ? 3.359 -4.767 3.619 1.00 97.25 80 LEU A C 1
ATOM 629 O O . LEU A 1 80 ? 2.183 -4.766 3.258 1.00 97.25 80 LEU A O 1
ATOM 633 N N . VAL A 1 81 ? 4.361 -4.881 2.754 1.00 96.94 81 VAL A N 1
ATOM 634 C CA . VAL A 1 81 ? 4.173 -5.146 1.331 1.00 96.94 81 VAL A CA 1
ATOM 635 C C . VAL A 1 81 ? 4.533 -6.600 1.078 1.00 96.94 81 VAL A C 1
ATOM 637 O O . VAL A 1 81 ? 5.641 -7.044 1.385 1.00 96.94 81 VAL A O 1
ATOM 640 N N . LYS A 1 82 ? 3.593 -7.374 0.536 1.00 96.12 82 LYS A N 1
ATOM 641 C CA . LYS A 1 82 ? 3.842 -8.767 0.145 1.00 96.12 82 LYS A CA 1
ATOM 642 C C . LYS A 1 82 ? 3.719 -8.898 -1.368 1.00 96.12 82 LYS A C 1
ATOM 644 O O . LYS A 1 82 ? 2.794 -8.321 -1.933 1.00 96.12 82 LYS A O 1
ATOM 649 N N . PRO A 1 83 ? 4.603 -9.646 -2.044 1.00 93.38 83 PRO A N 1
ATOM 650 C CA . PRO A 1 83 ? 4.400 -9.944 -3.454 1.00 93.38 83 PRO A CA 1
ATOM 651 C C . PRO A 1 83 ? 3.094 -10.726 -3.623 1.00 93.38 83 PRO A C 1
ATOM 653 O O . PRO A 1 83 ? 2.717 -11.515 -2.750 1.00 93.38 83 PRO A O 1
ATOM 656 N N . VAL A 1 84 ? 2.411 -10.535 -4.749 1.00 89.88 84 VAL A N 1
ATOM 657 C CA . VAL A 1 84 ? 1.357 -11.472 -5.145 1.00 89.88 84 VAL A CA 1
ATOM 658 C C . VAL A 1 84 ? 2.063 -12.779 -5.499 1.00 89.88 84 VAL A C 1
ATOM 660 O O . VAL A 1 84 ? 2.666 -12.891 -6.562 1.00 89.88 84 VAL A O 1
ATOM 663 N N . SER A 1 85 ? 2.068 -13.749 -4.584 1.00 77.31 85 SER A N 1
ATOM 664 C CA . SER A 1 85 ? 2.526 -15.094 -4.921 1.00 77.31 85 SER A CA 1
ATOM 665 C C . SER A 1 85 ? 1.607 -15.626 -6.013 1.00 77.31 85 SER A C 1
ATOM 667 O O . SER A 1 85 ? 0.416 -15.819 -5.766 1.00 77.31 85 SER A O 1
ATOM 669 N N . ASP A 1 86 ? 2.151 -15.858 -7.207 1.00 56.31 86 ASP A N 1
ATOM 670 C CA . ASP A 1 86 ? 1.484 -16.688 -8.202 1.00 56.31 86 ASP A CA 1
ATOM 671 C C . ASP A 1 86 ? 1.144 -18.016 -7.509 1.00 56.31 86 ASP A C 1
ATOM 673 O O . ASP A 1 86 ? 2.059 -18.656 -6.966 1.00 56.31 86 ASP A O 1
ATOM 677 N N . PRO A 1 87 ? -0.132 -18.444 -7.458 1.00 52.28 87 PRO A N 1
ATOM 678 C CA . PRO A 1 87 ? -0.442 -19.814 -7.106 1.00 52.28 87 PRO A CA 1
ATOM 679 C C . PRO A 1 87 ? 0.145 -20.667 -8.229 1.00 52.28 87 PRO A C 1
ATOM 681 O O . PRO A 1 87 ? -0.490 -20.914 -9.249 1.00 52.28 87 PRO A O 1
ATOM 684 N N . SER A 1 88 ? 1.412 -21.043 -8.073 1.00 48.88 88 SER A N 1
ATOM 685 C CA . SER A 1 88 ? 2.054 -22.017 -8.937 1.00 48.88 88 SER A CA 1
ATOM 686 C C . SER A 1 88 ? 1.235 -23.299 -8.804 1.00 48.88 88 SER A C 1
ATOM 688 O O . SER A 1 88 ? 1.195 -23.888 -7.727 1.00 48.88 88 SER A O 1
ATOM 690 N N . VAL A 1 89 ? 0.507 -23.582 -9.888 1.00 42.06 89 VAL A N 1
ATOM 691 C CA . VAL A 1 89 ? -0.244 -24.791 -10.266 1.00 42.06 89 VAL A CA 1
ATOM 692 C C . VAL A 1 89 ? 0.063 -26.066 -9.479 1.00 42.06 89 VAL A C 1
ATOM 694 O O . VAL A 1 89 ? 1.254 -26.417 -9.327 1.00 42.06 89 VAL A O 1
#

Radius of gyration: 12.38 Å; chains: 1; bounding box: 27×41×36 Å

InterPro domains:
  IPR058352 Domain of unknown function DUF8039 [PF26133] (4-81)

Foldseek 3Di:
DQQWAKKFAWDDDPNDTHTFAIWTWRAPDQDDPNDGADPQKTKIAGAGTPHFADAAPDADPQGGGSVSRHRHIDIHGNVRIGGPPDPPD

Organism: NCBI:txid157739